Protein AF-A0A938MMN9-F1 (afdb_monomer_lite)

Foldseek 3Di:
DFDPDDPDDGTDDPPDQKDFDWDFPDWDDPPVDIDTDTDGPDMDGDPDPDWDKDWDDPDPQWDFPDDDVPTTITTGDPPDPVPDD

Sequence (85 aa):
TPLPASLVKPPLIKECIVNLECK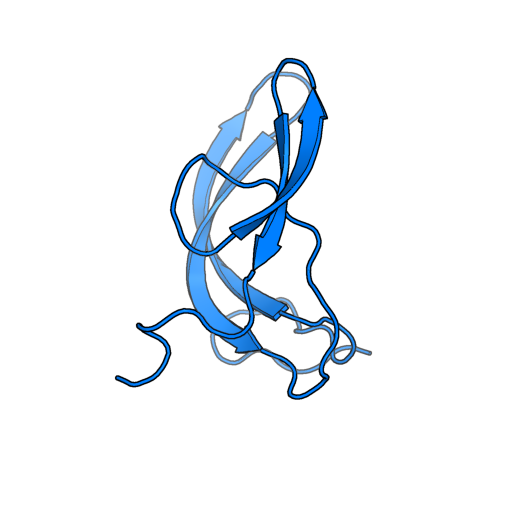LVGQLDTGDHTIFAGEIVAAWASDDDRRNLISVGDLEGYELLGAEKGYRLGAVRRKWPMADG

Secondary structure (DSSP, 8-state):
-EE--SSSSSPEETT-SEEEEEEEEEEEE-SS-EEEEEEEEEEEE-SS-PPP-EE--S-TTEEEEEEETTEEEEEE-S--TTS--

pLDDT: mean 90.27, std 12.78, range [42.75, 98.56]

Radius of gyration: 15.53 Å; chains: 1; bounding box: 31×32×35 Å

Structure (mmCIF, N/CA/C/O backbone):
data_AF-A0A938MMN9-F1
#
_entry.id   AF-A0A938MMN9-F1
#
loop_
_atom_site.group_PDB
_atom_site.id
_atom_site.type_symbol
_atom_site.label_atom_id
_atom_site.label_alt_id
_atom_site.label_comp_id
_atom_site.label_asym_id
_atom_site.label_entity_id
_atom_site.label_seq_id
_atom_site.pdbx_PDB_ins_code
_atom_site.Cartn_x
_atom_site.Cartn_y
_atom_site.Cartn_z
_atom_site.occupancy
_atom_site.B_iso_or_equiv
_atom_site.auth_seq_id
_atom_site.auth_comp_id
_atom_site.auth_asym_id
_atom_site.auth_atom_id
_atom_site.pdbx_PDB_model_num
ATOM 1 N N . THR A 1 1 ? 4.380 12.949 -9.476 1.00 96.06 1 THR A N 1
ATOM 2 C CA . THR A 1 1 ? 3.474 13.252 -10.596 1.00 96.06 1 THR A CA 1
ATOM 3 C C . THR A 1 1 ? 2.260 12.346 -10.522 1.00 96.06 1 THR A C 1
ATOM 5 O O . THR A 1 1 ? 2.450 11.143 -10.363 1.00 96.06 1 THR A O 1
ATOM 8 N N . PRO A 1 2 ? 1.030 12.883 -10.591 1.00 97.94 2 PRO A N 1
ATOM 9 C CA . PRO A 1 2 ? -0.185 12.075 -10.535 1.00 97.94 2 PRO A CA 1
ATOM 10 C C . PRO A 1 2 ? -0.399 11.267 -11.823 1.00 97.94 2 PRO A C 1
ATOM 12 O O . PRO A 1 2 ? -0.130 11.758 -12.920 1.00 97.94 2 PRO A O 1
ATOM 15 N N . LEU A 1 3 ? -0.921 10.051 -11.681 1.00 97.88 3 LEU A N 1
ATOM 16 C CA . LEU A 1 3 ? -1.441 9.212 -12.763 1.00 97.88 3 LEU A CA 1
ATOM 17 C C . LEU A 1 3 ? -2.888 8.809 -12.443 1.00 97.88 3 LEU A C 1
ATOM 19 O O . LEU A 1 3 ? -3.241 8.713 -11.263 1.00 97.88 3 LEU A O 1
ATOM 23 N N . PRO A 1 4 ? -3.738 8.573 -13.456 1.00 98.00 4 PRO A N 1
ATOM 24 C CA . PRO A 1 4 ? -5.083 8.069 -13.217 1.00 98.00 4 PRO A CA 1
ATOM 25 C C . PRO A 1 4 ? -5.034 6.685 -12.558 1.00 98.00 4 PRO A C 1
ATOM 27 O O . PRO A 1 4 ? -4.245 5.829 -12.955 1.00 98.00 4 PRO A O 1
ATOM 30 N N . ALA A 1 5 ? -5.889 6.486 -11.558 1.00 97.94 5 ALA A N 1
ATOM 31 C CA . ALA A 1 5 ? -6.180 5.179 -10.983 1.00 97.94 5 ALA A CA 1
ATOM 32 C C . ALA A 1 5 ? -7.208 4.422 -11.844 1.00 97.94 5 ALA A C 1
ATOM 34 O O . ALA A 1 5 ? -7.905 5.020 -12.669 1.00 97.94 5 ALA A O 1
ATOM 35 N N . SER A 1 6 ? -7.290 3.105 -11.662 1.00 98.12 6 SER A N 1
ATOM 36 C CA . SER A 1 6 ? -8.156 2.224 -12.457 1.00 98.12 6 SER A CA 1
ATOM 37 C C . SER A 1 6 ? -9.569 2.066 -11.891 1.00 98.12 6 SER A C 1
ATOM 39 O O . SER A 1 6 ? -10.533 2.011 -12.653 1.00 98.12 6 SER A O 1
ATOM 41 N N . LEU A 1 7 ? -9.705 1.997 -10.565 1.00 98.25 7 LEU A N 1
ATOM 42 C CA . LEU A 1 7 ? -10.932 1.625 -9.857 1.00 98.25 7 LEU A CA 1
ATOM 43 C C . LEU A 1 7 ? -11.363 2.653 -8.801 1.00 98.25 7 LEU A C 1
ATOM 45 O O . LEU A 1 7 ? -12.495 2.580 -8.310 1.00 98.25 7 LEU A O 1
ATOM 49 N N . VAL A 1 8 ? -10.498 3.607 -8.439 1.00 98.31 8 VAL A N 1
ATOM 50 C CA . VAL A 1 8 ? -10.789 4.651 -7.440 1.00 98.31 8 VAL A CA 1
ATOM 51 C C . VAL A 1 8 ? -10.542 6.068 -7.970 1.00 98.31 8 VAL A C 1
ATOM 53 O O . VAL A 1 8 ? -9.893 6.273 -8.987 1.00 98.31 8 VAL A O 1
ATOM 56 N N . LYS A 1 9 ? -11.098 7.075 -7.281 1.00 98.12 9 LYS A N 1
ATOM 57 C CA . LYS A 1 9 ? -10.934 8.496 -7.646 1.00 98.12 9 LYS A CA 1
ATOM 58 C C . LYS A 1 9 ? -9.557 9.084 -7.285 1.00 98.12 9 LYS A C 1
ATOM 60 O O . LYS A 1 9 ? -9.069 9.892 -8.074 1.00 98.12 9 LYS A O 1
ATOM 65 N N . PRO A 1 10 ? -8.947 8.773 -6.119 1.00 97.94 10 PRO A N 1
ATOM 66 C CA . PRO A 1 10 ? -7.610 9.271 -5.797 1.00 97.94 10 PRO A CA 1
ATOM 67 C C . PRO A 1 10 ? -6.565 8.797 -6.820 1.00 97.94 10 PRO A C 1
ATOM 69 O O . PRO A 1 10 ? -6.623 7.641 -7.234 1.00 97.94 10 PRO A O 1
ATOM 72 N N . PRO A 1 11 ? -5.621 9.658 -7.238 1.00 98.25 11 PRO A N 1
ATOM 73 C CA . PRO A 1 11 ? -4.633 9.304 -8.251 1.00 98.25 11 PRO A CA 1
ATOM 74 C C . PRO A 1 11 ? -3.531 8.395 -7.693 1.00 98.25 11 PRO A C 1
ATOM 76 O O . PRO A 1 11 ? -3.238 8.414 -6.497 1.00 98.25 11 PRO A O 1
ATOM 79 N N . LEU A 1 12 ? -2.855 7.677 -8.589 1.00 98.31 12 LEU A N 1
ATOM 80 C CA . LEU A 1 12 ? -1.573 7.035 -8.294 1.00 98.31 12 LEU A CA 1
ATOM 81 C C . LEU A 1 12 ? -0.452 8.086 -8.309 1.00 98.31 12 LEU A C 1
ATOM 83 O O . LEU A 1 12 ? -0.546 9.112 -8.990 1.00 98.31 12 LEU A O 1
ATOM 87 N N . ILE A 1 13 ? 0.651 7.805 -7.621 1.00 97.12 13 ILE A N 1
ATOM 88 C CA . ILE A 1 13 ? 1.884 8.594 -7.675 1.00 97.12 13 ILE A CA 1
ATOM 89 C C . ILE A 1 13 ? 2.903 7.835 -8.529 1.00 97.12 13 ILE A C 1
ATOM 91 O O . ILE A 1 13 ? 3.336 6.741 -8.166 1.00 97.12 13 ILE A O 1
ATOM 95 N N . LYS A 1 14 ? 3.310 8.428 -9.659 1.00 95.69 14 LYS A N 1
ATOM 96 C CA . LYS A 1 14 ? 4.214 7.805 -10.643 1.00 95.69 14 LYS A CA 1
ATOM 97 C C . LYS A 1 14 ? 5.552 7.352 -10.050 1.00 95.69 14 LYS A C 1
ATOM 99 O O . LYS A 1 14 ? 6.109 6.353 -10.481 1.00 95.69 14 LYS A O 1
ATOM 104 N N . GLU A 1 15 ? 6.095 8.111 -9.106 1.00 94.69 15 GLU A N 1
ATOM 105 C CA . GLU A 1 15 ? 7.428 7.897 -8.538 1.00 94.69 15 GLU A CA 1
ATOM 106 C C . GLU A 1 15 ? 7.421 6.938 -7.333 1.00 94.69 15 GLU A C 1
ATOM 108 O O . GLU A 1 15 ? 8.494 6.565 -6.842 1.00 94.69 15 GLU A O 1
ATOM 113 N N . CYS A 1 16 ? 6.237 6.536 -6.851 1.00 93.56 16 CYS A N 1
ATOM 114 C CA . CYS A 1 16 ? 6.090 5.576 -5.761 1.00 93.56 16 CYS A CA 1
ATOM 115 C C . CYS A 1 16 ? 6.462 4.162 -6.216 1.00 93.56 16 CYS A C 1
ATOM 117 O O . CYS A 1 16 ? 6.104 3.727 -7.306 1.00 93.56 16 CYS A O 1
ATOM 119 N N . ILE A 1 17 ? 7.147 3.429 -5.336 1.00 92.25 17 ILE A N 1
ATOM 120 C CA . ILE A 1 17 ? 7.515 2.022 -5.556 1.00 92.25 17 ILE A CA 1
ATOM 121 C C . ILE A 1 17 ? 6.292 1.096 -5.575 1.00 92.25 17 ILE A C 1
ATOM 123 O O . ILE A 1 17 ? 6.297 0.088 -6.273 1.00 92.25 17 ILE A O 1
ATOM 127 N N . VAL A 1 18 ? 5.247 1.452 -4.821 1.00 92.25 18 VAL A N 1
ATOM 128 C CA . VAL A 1 18 ? 3.970 0.739 -4.751 1.00 92.25 18 VAL A CA 1
ATOM 129 C C . VAL A 1 18 ? 2.844 1.762 -4.630 1.00 92.25 18 VAL A C 1
ATOM 131 O O . VAL A 1 18 ? 2.957 2.712 -3.854 1.00 92.25 18 VAL A O 1
ATOM 134 N N . ASN A 1 19 ? 1.752 1.554 -5.362 1.00 96.00 19 ASN A N 1
ATOM 135 C CA . ASN A 1 19 ? 0.479 2.238 -5.147 1.00 96.00 19 ASN A CA 1
ATOM 136 C C . ASN A 1 19 ? -0.609 1.194 -4.871 1.00 96.00 19 ASN A C 1
ATOM 138 O O . ASN A 1 19 ? -0.694 0.191 -5.579 1.00 96.00 19 ASN A O 1
ATOM 142 N N . LEU A 1 20 ? -1.450 1.443 -3.866 1.00 97.38 20 LEU A N 1
ATOM 143 C CA . LEU A 1 20 ? -2.585 0.590 -3.516 1.00 97.38 20 LEU A CA 1
ATOM 144 C C . LEU A 1 20 ? -3.869 1.398 -3.678 1.00 97.38 20 LEU A C 1
ATOM 146 O O . LEU A 1 20 ? -4.069 2.405 -2.999 1.00 97.38 20 LEU A O 1
ATOM 150 N N . GLU A 1 21 ? -4.731 0.970 -4.591 1.00 98.44 21 GLU A N 1
ATOM 151 C CA . GLU A 1 21 ? -6.063 1.541 -4.728 1.00 98.44 21 GLU A CA 1
ATOM 152 C C . GLU A 1 21 ? -6.981 0.903 -3.692 1.00 98.44 21 GLU A C 1
ATOM 154 O O . GLU A 1 21 ? -7.188 -0.311 -3.716 1.00 98.44 21 GLU A O 1
ATOM 159 N N . CYS A 1 22 ? -7.547 1.716 -2.799 1.00 98.56 22 CYS A N 1
ATOM 160 C CA . CYS A 1 22 ? -8.355 1.219 -1.692 1.00 98.56 22 CYS A CA 1
ATOM 161 C C . CYS A 1 22 ? -9.784 1.774 -1.712 1.00 98.56 22 CYS A C 1
ATOM 163 O O . CYS A 1 22 ? -9.989 2.978 -1.889 1.00 98.56 22 CYS A O 1
ATOM 165 N N . LYS A 1 23 ? -10.773 0.912 -1.448 1.00 98.19 23 LYS A N 1
ATOM 166 C CA . LYS A 1 23 ? -12.137 1.324 -1.080 1.00 98.19 23 LYS A CA 1
ATOM 167 C C . LYS A 1 23 ? -12.268 1.366 0.436 1.00 98.19 23 LYS A C 1
ATOM 169 O O . LYS A 1 23 ? -11.830 0.445 1.116 1.00 98.19 23 LYS A O 1
ATOM 174 N N . LEU A 1 24 ? -12.876 2.423 0.972 1.00 98.00 24 LEU A N 1
ATOM 175 C CA . LEU A 1 24 ? -13.120 2.526 2.409 1.00 98.00 24 LEU A CA 1
ATOM 176 C C . LEU A 1 24 ? -14.179 1.500 2.831 1.00 98.00 24 LEU A C 1
ATOM 178 O O . LEU A 1 24 ? -15.310 1.561 2.353 1.00 98.00 24 LEU A O 1
ATOM 182 N N . VAL A 1 25 ? -13.811 0.591 3.732 1.00 98.19 25 VAL A N 1
ATOM 183 C CA . VAL A 1 25 ? -14.707 -0.454 4.259 1.00 98.19 25 VAL A CA 1
ATOM 184 C C . VAL A 1 25 ? -15.001 -0.301 5.750 1.00 98.19 25 VAL A C 1
ATOM 186 O O . VAL A 1 25 ? -15.909 -0.945 6.266 1.00 98.19 25 VAL A O 1
ATOM 189 N N . GLY A 1 26 ? -14.283 0.577 6.450 1.00 98.31 26 GLY A N 1
ATOM 190 C CA . GLY A 1 26 ? -14.558 0.884 7.849 1.00 98.31 26 GLY A CA 1
ATOM 191 C C . GLY A 1 26 ? -13.730 2.049 8.368 1.00 98.31 26 GLY A C 1
ATOM 192 O O . GLY A 1 26 ? -12.702 2.400 7.793 1.00 98.31 26 GLY A O 1
ATOM 193 N N . GLN A 1 27 ? -14.177 2.637 9.472 1.00 98.25 27 GLN A N 1
ATOM 194 C CA . GLN A 1 27 ? -13.459 3.693 10.176 1.00 98.25 27 GLN A CA 1
ATOM 195 C C . GLN A 1 27 ? -13.641 3.542 11.688 1.00 98.25 27 GLN A C 1
ATOM 197 O O . GLN A 1 27 ? -14.689 3.076 12.139 1.00 98.25 27 GLN A O 1
ATOM 202 N N . LEU A 1 28 ? -12.627 3.927 12.455 1.00 98.25 28 LEU A N 1
ATOM 203 C CA . LEU A 1 28 ? -12.633 3.898 13.914 1.00 98.25 28 LEU A CA 1
ATOM 204 C C . LEU A 1 28 ? -12.024 5.192 14.452 1.00 98.25 28 LEU A C 1
ATOM 206 O O . LEU A 1 28 ? -10.854 5.473 14.191 1.00 98.25 28 LEU A O 1
ATOM 210 N N . ASP A 1 29 ? -12.794 5.940 15.236 1.00 97.75 29 ASP A N 1
ATOM 211 C CA . ASP A 1 29 ? -12.291 7.113 15.949 1.00 97.75 29 ASP A CA 1
ATOM 212 C C . ASP A 1 29 ? -11.559 6.674 17.222 1.00 97.75 29 ASP A C 1
ATOM 214 O O . ASP A 1 29 ? -12.108 5.950 18.054 1.00 97.75 29 ASP A O 1
ATOM 218 N N . THR A 1 30 ? -10.311 7.112 17.381 1.00 97.56 30 THR A N 1
ATOM 219 C CA . THR A 1 30 ? -9.452 6.769 18.528 1.00 97.56 30 THR A CA 1
ATOM 220 C C . THR A 1 30 ? -9.227 7.951 19.473 1.00 97.56 30 THR A C 1
ATOM 222 O O . THR A 1 30 ? -8.372 7.884 20.351 1.00 97.56 30 THR A O 1
ATOM 225 N N . GLY A 1 31 ? -9.993 9.034 19.303 1.00 96.56 31 GLY A N 1
ATOM 22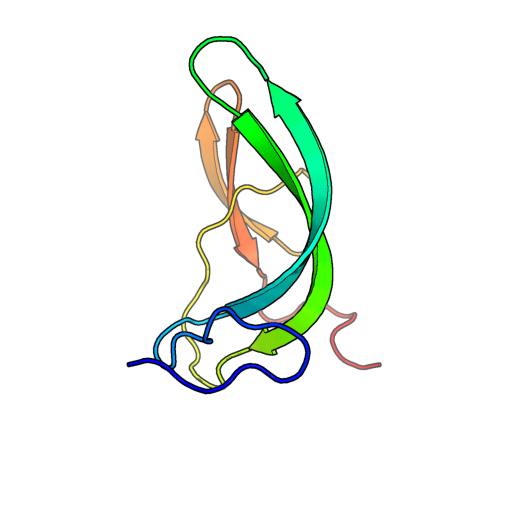6 C CA . GLY A 1 31 ? -9.871 10.283 20.053 1.00 96.56 31 GLY A CA 1
ATOM 227 C C . GLY A 1 31 ? -9.216 11.378 19.218 1.00 96.56 31 GLY A C 1
ATOM 228 O O . GLY A 1 31 ? -9.912 12.226 18.670 1.00 96.56 31 GLY A O 1
ATOM 229 N N . ASP A 1 32 ? -7.888 11.358 19.115 1.00 97.75 32 ASP A N 1
ATOM 230 C CA . ASP A 1 32 ? -7.095 12.353 18.376 1.00 97.75 32 ASP A CA 1
ATOM 231 C C . ASP A 1 32 ? -6.781 11.952 16.921 1.00 97.75 32 ASP A C 1
ATOM 233 O O . ASP A 1 32 ? -6.292 12.771 16.144 1.00 97.75 32 ASP A O 1
ATOM 237 N N . HIS A 1 33 ? -7.091 10.711 16.542 1.00 97.12 33 HIS A N 1
ATOM 238 C CA . HIS A 1 33 ? -6.924 10.177 15.194 1.00 97.12 33 HIS A CA 1
ATOM 239 C C . HIS A 1 33 ? -8.162 9.375 14.771 1.00 97.12 33 HIS A C 1
ATOM 241 O O . HIS A 1 33 ? -8.954 8.919 15.600 1.00 97.12 33 HIS A O 1
ATOM 247 N N . THR A 1 34 ? -8.289 9.159 13.462 1.00 98.00 34 THR A N 1
ATOM 248 C CA . THR A 1 34 ? -9.236 8.206 12.874 1.00 98.00 34 THR A CA 1
ATOM 249 C C . THR A 1 34 ? -8.446 7.159 12.099 1.00 98.00 34 THR A C 1
ATOM 251 O O . THR A 1 34 ? -7.625 7.487 11.240 1.00 98.00 34 THR A O 1
ATOM 254 N N . ILE A 1 35 ? -8.699 5.886 12.391 1.00 97.94 35 ILE A N 1
ATOM 255 C CA . ILE A 1 35 ? -8.162 4.756 11.633 1.00 97.94 35 ILE A CA 1
ATOM 256 C C . ILE A 1 35 ? -9.144 4.435 10.509 1.00 97.94 35 ILE A C 1
ATOM 258 O O . ILE A 1 35 ? -10.308 4.148 10.772 1.00 97.94 35 ILE A O 1
ATOM 262 N N . PHE A 1 36 ? -8.666 4.431 9.266 1.00 98.25 36 PHE A N 1
ATOM 263 C CA . PHE A 1 36 ? -9.444 4.025 8.096 1.00 98.25 36 PHE A CA 1
ATOM 264 C C . PHE A 1 36 ? -9.014 2.631 7.630 1.00 98.25 36 PHE A C 1
ATOM 266 O O . PHE A 1 36 ? -7.840 2.401 7.342 1.00 98.25 36 PHE A O 1
ATOM 273 N N . ALA A 1 37 ? -9.967 1.707 7.525 1.00 98.12 37 ALA A N 1
ATOM 274 C CA . ALA A 1 37 ? -9.758 0.384 6.950 1.00 98.12 37 ALA A CA 1
ATOM 275 C C . ALA A 1 37 ? -10.105 0.414 5.455 1.00 98.12 37 ALA A C 1
ATOM 277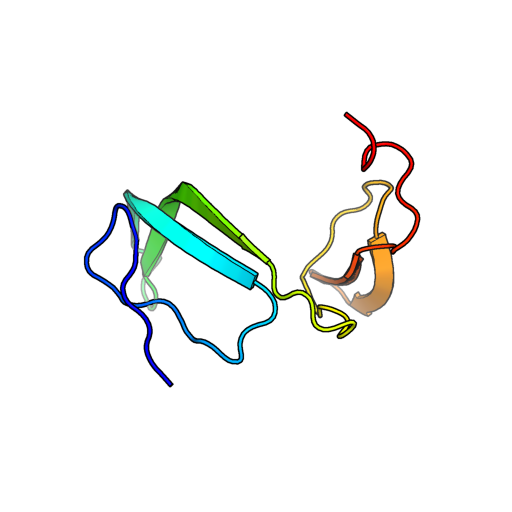 O O . ALA A 1 37 ? -11.254 0.669 5.081 1.00 98.12 37 ALA A O 1
ATOM 278 N N . GLY A 1 38 ? -9.110 0.167 4.601 1.00 98.19 38 GLY A N 1
ATOM 279 C CA . GLY A 1 38 ? -9.259 0.142 3.147 1.00 98.19 38 GLY A CA 1
ATOM 280 C C . GLY A 1 38 ? -9.127 -1.268 2.571 1.00 98.19 38 GLY A C 1
ATOM 281 O O . GLY A 1 38 ? -8.136 -1.943 2.833 1.00 98.19 38 GLY A O 1
ATOM 282 N N . GLU A 1 39 ? -10.092 -1.696 1.761 1.00 98.38 39 GLU A N 1
ATOM 283 C CA . GLU A 1 39 ? -9.991 -2.899 0.929 1.00 98.38 39 GLU A CA 1
ATOM 284 C C . GLU A 1 39 ? -9.176 -2.578 -0.325 1.00 98.38 39 GLU A C 1
ATOM 286 O O . GLU A 1 39 ? -9.552 -1.685 -1.088 1.00 98.38 39 GLU A O 1
ATOM 291 N N . ILE A 1 40 ? -8.081 -3.309 -0.547 1.00 98.38 40 ILE A N 1
ATOM 292 C CA . ILE A 1 40 ? -7.245 -3.162 -1.744 1.00 98.38 40 ILE A CA 1
ATOM 293 C C . ILE A 1 40 ? -7.997 -3.750 -2.940 1.00 98.38 40 ILE A C 1
ATOM 295 O O . ILE A 1 40 ? -8.211 -4.958 -3.006 1.00 98.38 40 ILE A O 1
ATOM 299 N N . VAL A 1 41 ? -8.364 -2.899 -3.898 1.00 98.44 41 VAL A N 1
ATOM 300 C CA . VAL A 1 41 ? -9.068 -3.302 -5.128 1.00 98.44 41 VAL A CA 1
ATOM 301 C C . VAL A 1 41 ? -8.153 -3.368 -6.352 1.00 98.44 41 VAL A C 1
ATOM 303 O O . VAL A 1 41 ? -8.484 -4.049 -7.317 1.00 98.44 41 VAL A O 1
ATOM 306 N N . ALA A 1 42 ? -7.000 -2.695 -6.314 1.00 98.06 42 ALA A N 1
ATOM 307 C CA . ALA A 1 42 ? -5.918 -2.841 -7.287 1.00 98.06 42 ALA A CA 1
ATOM 308 C C . ALA A 1 42 ? -4.567 -2.498 -6.639 1.00 98.06 42 ALA A C 1
ATOM 310 O O . ALA A 1 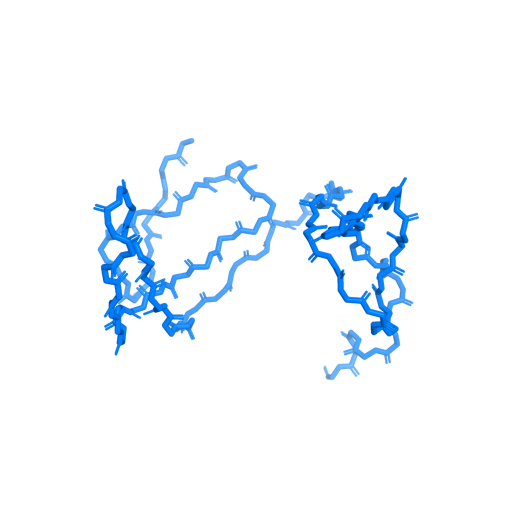42 ? -4.497 -1.667 -5.729 1.00 98.06 42 ALA A O 1
ATOM 311 N N . ALA A 1 43 ? -3.490 -3.120 -7.119 1.00 96.56 43 ALA A N 1
ATOM 312 C CA . ALA A 1 43 ? -2.126 -2.874 -6.662 1.00 96.56 43 ALA A CA 1
ATOM 313 C C . ALA A 1 43 ? -1.192 -2.665 -7.858 1.00 96.56 43 ALA A C 1
ATOM 315 O O . ALA A 1 43 ? -1.294 -3.361 -8.866 1.00 96.56 43 ALA A O 1
ATOM 316 N N . TRP A 1 44 ? -0.268 -1.720 -7.717 1.00 94.75 44 TRP A N 1
ATOM 317 C CA . TRP A 1 44 ? 0.688 -1.341 -8.752 1.00 94.75 44 TRP A CA 1
ATOM 318 C C . TRP A 1 44 ? 2.085 -1.321 -8.155 1.00 94.75 44 TRP A C 1
ATOM 320 O O . TRP A 1 44 ? 2.299 -0.642 -7.151 1.00 94.75 44 TRP A O 1
ATOM 330 N N . ALA A 1 45 ? 3.027 -2.022 -8.776 1.00 91.12 45 ALA A N 1
ATOM 331 C CA . ALA A 1 45 ? 4.439 -1.976 -8.418 1.00 91.12 45 ALA A CA 1
ATOM 332 C C . ALA A 1 45 ? 5.226 -1.248 -9.511 1.00 91.12 45 ALA A C 1
ATOM 334 O O . ALA A 1 45 ? 4.906 -1.355 -10.693 1.00 91.12 45 ALA A O 1
ATOM 335 N N . SER A 1 46 ? 6.233 -0.480 -9.108 1.00 90.06 46 SER A N 1
ATOM 336 C CA . SER A 1 46 ? 7.192 0.106 -10.039 1.00 90.06 46 SER A CA 1
ATOM 337 C C . SER A 1 46 ? 8.172 -0.962 -10.525 1.00 90.06 46 SER A C 1
ATOM 339 O O . SER A 1 46 ? 8.611 -1.789 -9.731 1.00 90.06 46 SER A O 1
ATOM 341 N N . ASP A 1 47 ? 8.582 -0.881 -11.792 1.00 86.12 47 ASP A N 1
ATOM 342 C CA . ASP A 1 47 ? 9.702 -1.675 -12.328 1.00 86.12 47 ASP A CA 1
ATOM 343 C C . ASP A 1 47 ? 11.072 -1.198 -11.806 1.00 86.12 47 ASP A C 1
ATOM 345 O O . ASP A 1 47 ? 12.110 -1.784 -12.110 1.00 86.12 47 ASP A O 1
ATOM 349 N N . ASP A 1 48 ? 11.094 -0.099 -11.048 1.00 85.31 48 ASP A N 1
ATOM 350 C CA . ASP A 1 48 ? 12.297 0.420 -10.418 1.00 85.31 48 ASP A CA 1
ATOM 351 C C . ASP A 1 48 ? 12.737 -0.476 -9.255 1.00 85.31 48 ASP A C 1
ATOM 353 O O . ASP A 1 48 ? 11.965 -0.814 -8.359 1.00 85.31 48 ASP A O 1
ATOM 357 N N . ASP A 1 49 ? 14.025 -0.791 -9.225 1.00 77.12 49 ASP A N 1
ATOM 358 C CA . ASP A 1 49 ? 14.645 -1.741 -8.310 1.00 77.12 49 ASP A CA 1
ATOM 359 C C . ASP A 1 49 ? 14.883 -1.164 -6.891 1.00 77.12 49 ASP A C 1
ATOM 361 O O . ASP A 1 49 ? 15.780 -1.575 -6.149 1.00 77.12 49 ASP A O 1
ATOM 365 N N . ARG A 1 50 ? 14.090 -0.179 -6.461 1.00 86.75 50 ARG A N 1
ATOM 366 C CA . ARG A 1 50 ? 14.197 0.436 -5.126 1.00 86.75 50 ARG A CA 1
ATOM 367 C C . ARG A 1 50 ? 13.582 -0.455 -4.042 1.00 86.75 50 ARG A C 1
ATOM 369 O O . ARG A 1 50 ? 12.545 -1.080 -4.232 1.00 86.75 50 ARG A O 1
ATOM 376 N N . ARG A 1 51 ? 14.205 -0.483 -2.856 1.00 86.25 51 ARG A N 1
ATOM 377 C CA . ARG A 1 51 ? 13.693 -1.228 -1.689 1.00 86.25 51 ARG A CA 1
ATOM 378 C C . ARG A 1 51 ? 12.639 -0.423 -0.930 1.00 86.25 51 ARG A C 1
ATOM 380 O O . ARG A 1 51 ? 12.786 0.785 -0.753 1.00 86.25 51 ARG A O 1
ATOM 387 N N . ASN A 1 52 ? 11.615 -1.107 -0.431 1.00 88.50 52 ASN A N 1
ATOM 388 C CA . ASN A 1 52 ? 10.629 -0.535 0.478 1.00 88.50 52 ASN A CA 1
ATOM 389 C C . ASN A 1 52 ? 11.134 -0.535 1.929 1.00 88.50 52 ASN A C 1
ATOM 391 O O . ASN A 1 52 ? 11.872 -1.428 2.332 1.00 88.50 52 ASN A O 1
ATOM 395 N N . LEU A 1 53 ? 10.693 0.447 2.716 1.00 91.12 53 LEU A N 1
ATOM 396 C CA . LEU A 1 53 ? 10.796 0.432 4.174 1.00 91.12 53 LEU A CA 1
ATOM 397 C C . LEU A 1 53 ? 9.380 0.318 4.730 1.00 91.12 53 LEU A C 1
ATOM 399 O O . LEU A 1 53 ? 8.562 1.212 4.519 1.00 91.12 53 LEU A O 1
ATOM 403 N N . ILE A 1 54 ? 9.081 -0.790 5.396 1.00 91.44 54 ILE A N 1
ATOM 404 C CA . ILE A 1 54 ? 7.744 -1.092 5.908 1.00 91.44 54 ILE A CA 1
ATOM 405 C C . ILE A 1 54 ? 7.816 -1.644 7.326 1.00 91.44 54 ILE A C 1
ATOM 407 O O . ILE A 1 54 ? 8.842 -2.181 7.745 1.00 91.44 54 ILE A O 1
ATOM 411 N N . SER A 1 55 ? 6.706 -1.523 8.056 1.00 92.88 55 SER A N 1
ATOM 412 C CA . SER A 1 55 ? 6.513 -2.290 9.284 1.00 92.88 55 SER A CA 1
ATOM 413 C C . SER A 1 55 ? 6.333 -3.762 8.918 1.00 92.88 55 SER A C 1
ATOM 415 O O . SER A 1 55 ? 5.532 -4.081 8.038 1.00 92.88 55 SER A O 1
ATOM 417 N N . VAL A 1 56 ? 7.095 -4.648 9.551 1.00 93.56 56 VAL A N 1
ATOM 418 C CA . VAL A 1 56 ? 7.112 -6.083 9.238 1.00 93.56 56 VAL A CA 1
ATOM 419 C C . VAL A 1 56 ? 6.779 -6.916 10.465 1.00 93.56 56 VAL A C 1
ATOM 421 O O . VAL A 1 56 ? 7.123 -6.568 11.591 1.00 93.56 56 VAL A O 1
ATOM 424 N N . GLY A 1 57 ? 6.103 -8.040 10.246 1.00 88.81 57 GLY A N 1
ATOM 425 C CA . GLY A 1 57 ? 5.936 -9.068 11.271 1.00 88.81 57 GLY A CA 1
ATOM 426 C C . GLY A 1 57 ? 7.140 -10.009 11.339 1.00 88.81 57 GLY A C 1
ATOM 427 O O . GLY A 1 57 ? 8.183 -9.767 10.734 1.00 88.81 57 GLY A O 1
ATOM 428 N N . ASP A 1 58 ? 6.959 -11.133 12.029 1.00 87.81 58 ASP A N 1
ATOM 429 C CA . ASP A 1 58 ? 7.929 -12.241 12.072 1.00 87.81 58 ASP A CA 1
ATOM 430 C C . ASP A 1 58 ? 7.734 -13.258 10.942 1.00 87.81 58 ASP A C 1
ATOM 432 O O . ASP A 1 58 ? 8.222 -14.383 11.003 1.00 87.81 58 ASP A O 1
ATOM 436 N N . LEU A 1 59 ? 7.006 -12.860 9.900 1.00 84.06 59 LEU A N 1
ATOM 437 C CA . LEU A 1 59 ? 6.787 -13.696 8.733 1.00 84.06 59 LEU A CA 1
ATOM 438 C C . LEU A 1 59 ? 8.056 -13.770 7.889 1.00 84.06 59 LEU A C 1
ATOM 440 O O . LEU A 1 59 ? 8.809 -12.802 7.736 1.00 84.06 59 LEU A O 1
ATOM 444 N N . GLU A 1 60 ? 8.259 -14.936 7.296 1.00 84.50 60 GLU A N 1
ATOM 445 C CA . GLU A 1 60 ? 9.255 -15.105 6.258 1.00 84.50 60 GLU A CA 1
ATOM 446 C C . GLU A 1 60 ? 8.932 -14.186 5.055 1.00 84.50 60 GLU A C 1
ATOM 448 O O . GLU A 1 60 ? 7.774 -13.868 4.783 1.00 84.50 60 GLU A O 1
ATOM 453 N N . GLY A 1 61 ? 9.969 -13.706 4.361 1.00 86.31 61 GLY A N 1
ATOM 454 C CA . GLY A 1 61 ? 9.827 -12.802 3.206 1.00 86.31 61 GLY A CA 1
ATOM 455 C C . GLY A 1 61 ? 10.269 -11.370 3.450 1.00 86.31 61 GLY A C 1
ATOM 456 O O . GLY A 1 61 ? 10.387 -10.603 2.496 1.00 86.31 61 GLY A O 1
ATOM 457 N N . TYR A 1 62 ? 10.644 -11.041 4.685 1.00 90.62 62 TYR A N 1
ATOM 458 C CA . TYR A 1 62 ? 11.200 -9.739 5.035 1.00 90.62 62 TYR A CA 1
ATOM 459 C C . TYR A 1 62 ? 12.680 -9.820 5.447 1.00 90.62 62 TYR A C 1
ATOM 461 O O . TYR A 1 62 ? 13.159 -10.788 6.045 1.00 90.62 62 TYR A O 1
ATOM 469 N N . GLU A 1 63 ? 13.446 -8.805 5.065 1.00 92.06 63 GLU A N 1
ATOM 470 C CA . GLU A 1 63 ? 14.762 -8.481 5.609 1.00 92.06 63 GLU A CA 1
ATOM 471 C C . GLU A 1 63 ? 14.541 -7.494 6.760 1.00 92.06 63 GLU A C 1
ATOM 473 O O . GLU A 1 63 ? 14.054 -6.387 6.530 1.00 92.06 63 GLU A O 1
ATOM 478 N N . LEU A 1 64 ? 14.849 -7.895 7.997 1.00 93.38 64 LEU A N 1
ATOM 479 C CA . LEU A 1 64 ? 14.744 -7.013 9.160 1.00 93.38 64 LEU A CA 1
ATOM 480 C C . LEU A 1 64 ? 15.885 -5.989 9.126 1.00 93.38 64 LEU A C 1
ATOM 482 O O . LEU A 1 64 ? 17.051 -6.371 9.073 1.00 93.38 64 LEU A O 1
ATOM 486 N N . LEU A 1 65 ? 15.541 -4.706 9.194 1.00 94.06 65 LEU A N 1
ATOM 487 C CA . LEU A 1 65 ? 16.496 -3.594 9.175 1.00 94.06 65 LEU A CA 1
ATOM 488 C C . LEU A 1 65 ? 16.659 -2.941 10.553 1.00 94.06 65 LEU A C 1
ATOM 490 O O . LEU A 1 65 ? 17.716 -2.397 10.855 1.00 94.06 65 LEU A O 1
ATOM 494 N N . GLY A 1 66 ? 15.630 -3.008 11.399 1.00 93.56 66 GLY A N 1
ATOM 495 C CA . GLY A 1 66 ? 15.674 -2.494 12.764 1.00 93.56 66 GLY A CA 1
ATOM 496 C C . GLY A 1 66 ? 14.429 -2.872 13.558 1.00 93.56 66 GLY A C 1
ATOM 497 O O . GLY A 1 66 ? 13.373 -3.131 12.983 1.00 93.56 66 GLY A O 1
ATOM 498 N N . ALA A 1 67 ? 14.547 -2.924 14.881 1.00 93.56 67 ALA A N 1
ATOM 499 C CA . ALA A 1 67 ? 13.427 -3.209 15.770 1.00 93.56 67 ALA A CA 1
ATOM 500 C C . ALA A 1 67 ? 13.602 -2.494 17.110 1.00 93.56 67 ALA A C 1
ATOM 502 O O . ALA A 1 67 ? 14.691 -2.493 17.681 1.00 93.56 67 ALA A O 1
ATOM 503 N N . GLU A 1 68 ? 12.505 -1.954 17.626 1.00 91.62 68 GLU A N 1
ATOM 504 C CA . GLU A 1 68 ? 12.406 -1.421 18.983 1.00 91.62 68 GLU A CA 1
ATOM 505 C C . GLU A 1 68 ? 11.136 -1.960 19.655 1.00 91.62 68 GLU A C 1
ATOM 507 O O . GLU A 1 68 ? 10.388 -2.768 19.094 1.00 91.62 68 GLU A O 1
ATOM 512 N N . LYS A 1 69 ? 10.869 -1.531 20.892 1.00 90.44 69 LYS A N 1
ATOM 513 C CA . LYS A 1 69 ? 9.656 -1.933 21.603 1.00 90.44 69 LYS A CA 1
ATOM 514 C C . LYS A 1 69 ? 8.418 -1.397 20.872 1.00 90.44 69 LYS A C 1
ATOM 516 O O . LYS A 1 69 ? 8.108 -0.215 20.959 1.00 90.44 69 LYS A O 1
ATOM 521 N N . GLY A 1 70 ? 7.687 -2.295 20.212 1.00 87.44 70 GLY A N 1
ATOM 522 C CA . GLY A 1 70 ? 6.396 -2.011 19.579 1.00 87.44 70 GLY A CA 1
ATOM 523 C C . GLY A 1 70 ? 6.419 -1.930 18.053 1.00 87.44 70 GLY A C 1
ATOM 524 O O . GLY A 1 70 ? 5.349 -1.864 17.457 1.00 87.44 70 GLY A O 1
ATOM 525 N N . TYR A 1 71 ? 7.589 -1.980 17.408 1.00 90.88 71 TYR A N 1
ATOM 526 C CA . TYR A 1 71 ? 7.663 -1.998 15.948 1.00 90.88 71 TYR A CA 1
ATOM 527 C C . TYR A 1 71 ? 8.924 -2.690 15.426 1.00 90.88 71 TYR A C 1
ATOM 529 O O . TYR A 1 71 ? 9.964 -2.758 16.083 1.00 90.88 71 TYR A O 1
ATOM 537 N N . ARG A 1 72 ? 8.816 -3.202 14.202 1.00 95.00 72 ARG A N 1
ATOM 538 C CA . ARG A 1 72 ? 9.901 -3.833 13.453 1.00 95.00 72 ARG A CA 1
ATOM 539 C C . ARG A 1 72 ? 9.861 -3.262 12.050 1.00 95.00 72 ARG A C 1
ATOM 541 O O . ARG A 1 72 ? 8.805 -3.262 11.426 1.00 95.00 72 ARG A O 1
ATOM 548 N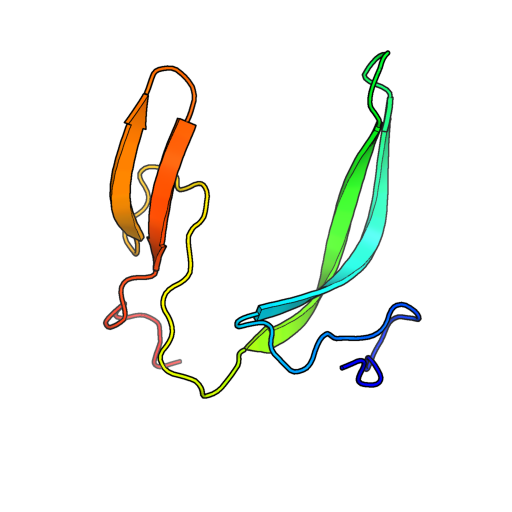 N . LEU A 1 73 ? 10.986 -2.760 11.570 1.00 95.25 73 LEU A N 1
ATOM 549 C CA . LEU A 1 73 ? 11.114 -2.201 10.234 1.00 95.25 73 LEU A CA 1
ATOM 550 C C . LEU A 1 73 ? 11.930 -3.140 9.362 1.00 95.25 73 LEU A C 1
ATOM 552 O O . LEU A 1 73 ? 12.971 -3.654 9.778 1.00 95.25 73 LEU A O 1
ATOM 556 N N . GLY A 1 74 ? 11.470 -3.336 8.136 1.00 94.19 74 GLY A N 1
ATOM 557 C CA . GLY A 1 74 ? 12.127 -4.202 7.177 1.00 94.19 74 GLY A CA 1
ATOM 558 C C . GLY A 1 74 ? 11.833 -3.833 5.732 1.00 94.19 74 GLY A C 1
ATOM 559 O O . GLY A 1 74 ? 11.090 -2.894 5.444 1.00 94.19 74 GLY A O 1
ATOM 560 N N . ALA A 1 75 ? 12.429 -4.606 4.834 1.00 91.81 75 ALA A N 1
ATOM 561 C CA . ALA A 1 75 ? 12.202 -4.559 3.395 1.00 91.81 75 ALA A CA 1
ATOM 562 C C . ALA A 1 75 ? 11.741 -5.932 2.891 1.00 91.81 75 ALA A C 1
ATOM 564 O O . ALA A 1 75 ? 12.061 -6.955 3.498 1.00 91.81 75 ALA A O 1
ATOM 565 N N . VAL A 1 76 ? 11.012 -5.985 1.776 1.00 88.06 76 VAL A N 1
ATOM 566 C CA . VAL A 1 76 ? 10.671 -7.263 1.129 1.00 88.06 76 VAL A CA 1
ATOM 567 C C . VAL A 1 76 ? 11.942 -7.898 0.556 1.00 88.06 76 VAL A C 1
ATOM 569 O O . VAL A 1 76 ? 12.734 -7.243 -0.125 1.00 88.06 76 VAL A O 1
ATOM 572 N N . ARG A 1 77 ? 12.151 -9.193 0.820 1.00 86.06 77 ARG A N 1
ATOM 573 C CA . ARG A 1 77 ? 13.255 -9.958 0.232 1.00 86.06 77 ARG A CA 1
ATOM 574 C C . ARG A 1 77 ? 12.998 -10.149 -1.258 1.00 86.06 77 ARG A C 1
ATOM 576 O O . ARG A 1 77 ? 12.006 -10.745 -1.653 1.00 86.06 77 ARG A O 1
ATOM 583 N N . ARG A 1 78 ? 13.954 -9.732 -2.086 1.00 69.19 78 ARG A N 1
ATOM 584 C CA . ARG A 1 78 ? 13.862 -9.810 -3.556 1.00 69.19 78 ARG A CA 1
ATOM 585 C C . ARG A 1 78 ? 13.735 -11.223 -4.135 1.00 69.19 78 ARG A C 1
ATOM 587 O O . ARG A 1 78 ? 13.286 -11.376 -5.259 1.00 69.19 78 ARG A O 1
ATOM 594 N N . LYS A 1 79 ? 14.172 -12.247 -3.399 1.00 63.00 79 LYS A N 1
ATOM 595 C CA . LYS A 1 79 ? 14.093 -13.662 -3.796 1.00 63.00 79 LYS A CA 1
ATOM 596 C C . LYS A 1 79 ? 13.176 -14.404 -2.832 1.00 63.00 79 LYS A C 1
ATOM 598 O O . LYS A 1 79 ? 13.634 -15.229 -2.044 1.00 63.00 79 LYS A O 1
ATOM 603 N N . TRP A 1 80 ? 11.906 -14.016 -2.829 1.00 54.16 80 TRP A N 1
ATOM 604 C CA . TRP A 1 80 ? 10.868 -14.740 -2.111 1.00 54.16 80 TRP A CA 1
ATOM 605 C C . TRP A 1 80 ? 10.314 -15.843 -3.028 1.00 54.16 80 TRP A C 1
ATOM 607 O O . TRP A 1 80 ? 9.801 -15.503 -4.091 1.00 54.16 80 TRP A O 1
ATOM 617 N N . PRO A 1 81 ? 10.412 -17.135 -2.662 1.00 53.31 81 PRO A N 1
ATOM 618 C CA . PRO A 1 81 ? 10.136 -18.276 -3.551 1.00 53.31 81 PRO A CA 1
ATOM 619 C C . PRO A 1 81 ? 8.658 -18.472 -3.949 1.00 53.31 81 PRO A C 1
ATOM 621 O O . PRO A 1 81 ? 8.300 -19.529 -4.447 1.00 53.31 81 PRO A O 1
ATOM 624 N N . MET A 1 82 ? 7.794 -17.479 -3.720 1.00 51.50 82 MET A N 1
ATOM 625 C CA . MET A 1 82 ? 6.391 -17.471 -4.160 1.00 51.50 82 MET A CA 1
ATOM 626 C C . MET A 1 82 ? 6.126 -16.398 -5.236 1.00 51.50 82 MET A C 1
ATOM 628 O O . MET A 1 82 ? 4.971 -16.057 -5.477 1.00 51.50 82 MET A O 1
ATOM 632 N N . ALA A 1 83 ? 7.169 -15.799 -5.825 1.00 51.88 83 ALA A N 1
ATOM 633 C CA . ALA A 1 83 ? 7.036 -14.774 -6.871 1.00 51.88 83 ALA A CA 1
ATOM 634 C C . ALA A 1 83 ? 6.725 -15.361 -8.266 1.00 51.88 83 ALA A C 1
ATOM 636 O O . ALA A 1 83 ? 6.454 -14.619 -9.206 1.00 51.88 83 ALA A O 1
ATOM 637 N N . ASP A 1 84 ? 6.751 -16.682 -8.378 1.00 45.66 84 ASP A N 1
ATOM 638 C CA . ASP A 1 84 ? 6.525 -17.491 -9.565 1.00 45.66 84 ASP A CA 1
ATOM 639 C C . ASP A 1 84 ? 5.252 -18.331 -9.369 1.00 45.66 84 ASP A C 1
ATOM 641 O O . ASP A 1 84 ? 5.286 -19.545 -9.169 1.00 45.66 84 ASP A O 1
ATOM 645 N N . GLY A 1 85 ? 4.114 -17.632 -9.368 1.00 42.75 85 GLY A N 1
ATOM 646 C CA . GLY A 1 85 ? 2.813 -18.208 -9.714 1.00 42.75 85 GLY A CA 1
ATOM 647 C C . GLY A 1 85 ? 2.607 -18.181 -11.220 1.00 42.75 85 GLY A C 1
ATOM 648 O O . GLY A 1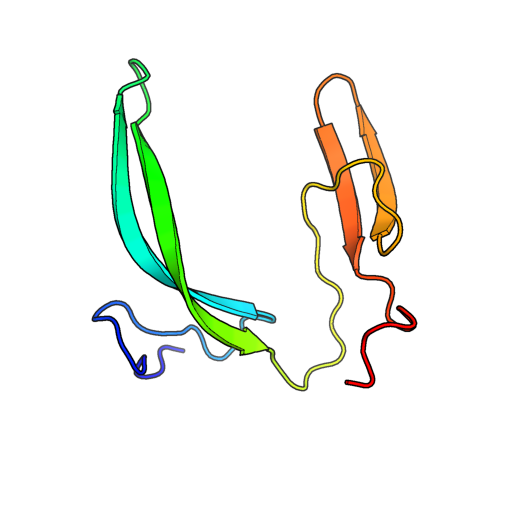 85 ? 2.941 -17.138 -11.827 1.00 42.75 85 GLY A O 1
#